Protein AF-A0A5E4DC85-F1 (afdb_monomer)

Nearest PDB structures (foldseek):
  8vq3-assembly1_B  TM=9.770E-01  e=6.954E-07  Homo sapiens
  8vq4-assembly1_B  TM=9.798E-01  e=1.561E-06  Homo sapiens
  7kjs-assembly1_B  TM=9.789E-01  e=3.697E-06  Homo sapiens
  8h6p-assembly1_B  TM=9.675E-01  e=5.690E-06  Homo sapiens

InterPro domains:
  IPR004367 Cyclin, C-terminal domain [PF02984] (1-84)
  IPR036915 Cyclin-like superfamily [SSF47954] (1-92)

Mean predicted aligned error: 10.6 Å

Radius of gyration: 25.32 Å; Cα contacts (8 Å, |Δi|>4): 74; chains: 1; bounding box: 31×71×76 Å

pLDDT: mean 86.64, std 17.22, range [41.59, 98.56]

Structure (mmCIF, N/CA/C/O backbone):
data_AF-A0A5E4DC85-F1
#
_entry.id   AF-A0A5E4DC85-F1
#
loop_
_atom_site.group_PDB
_atom_site.id
_atom_site.type_symbol
_atom_site.label_atom_id
_atom_site.label_alt_id
_atom_site.label_comp_id
_atom_site.label_asym_id
_atom_site.label_entity_id
_atom_site.label_seq_id
_atom_site.pdbx_PDB_ins_code
_atom_site.Cartn_x
_atom_site.Cartn_y
_atom_site.Cartn_z
_atom_site.occupancy
_atom_site.B_iso_or_equiv
_atom_site.auth_seq_id
_atom_site.auth_comp_id
_atom_site.auth_asym_id
_atom_site.auth_atom_id
_atom_site.pdbx_PDB_model_num
ATOM 1 N N . LEU A 1 1 ? 2.776 1.409 -3.333 1.00 95.50 1 LEU A N 1
ATOM 2 C CA . LEU A 1 1 ? 2.324 1.596 -1.935 1.00 95.50 1 LEU A CA 1
ATOM 3 C C . LEU A 1 1 ? 2.943 0.543 -1.032 1.00 95.50 1 LEU A C 1
ATOM 5 O O . LEU A 1 1 ? 3.752 0.927 -0.206 1.00 95.50 1 LEU A O 1
ATOM 9 N N . LEU A 1 2 ? 2.640 -0.747 -1.225 1.00 97.25 2 LEU A N 1
ATOM 10 C CA . LEU A 1 2 ? 3.197 -1.824 -0.392 1.00 97.25 2 LEU A CA 1
ATOM 11 C C . LEU A 1 2 ? 4.729 -1.798 -0.317 1.00 97.25 2 LEU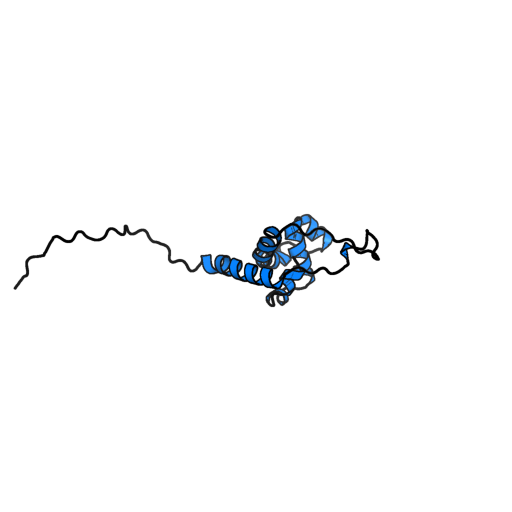 A C 1
ATOM 13 O O . LEU A 1 2 ? 5.249 -1.781 0.790 1.00 97.25 2 LEU A O 1
ATOM 17 N N . ASP A 1 3 ? 5.423 -1.658 -1.453 1.00 96.25 3 ASP A N 1
ATOM 18 C CA . ASP A 1 3 ? 6.890 -1.511 -1.508 1.00 96.25 3 ASP A CA 1
ATOM 19 C C . ASP A 1 3 ? 7.440 -0.401 -0.600 1.00 96.25 3 ASP A C 1
ATOM 21 O O . ASP A 1 3 ? 8.548 -0.520 -0.095 1.00 96.25 3 ASP A O 1
ATOM 25 N N . LEU A 1 4 ? 6.679 0.679 -0.393 1.00 97.19 4 LEU A N 1
ATOM 26 C CA . LEU A 1 4 ? 7.060 1.771 0.503 1.00 97.19 4 LEU A CA 1
ATOM 27 C C . LEU A 1 4 ? 6.726 1.431 1.961 1.00 97.19 4 LEU A C 1
ATOM 29 O O . LEU A 1 4 ? 7.541 1.669 2.845 1.00 97.19 4 LEU A O 1
ATOM 33 N N . CYS A 1 5 ? 5.542 0.863 2.214 1.00 98.00 5 CYS A N 1
ATOM 34 C CA . CYS A 1 5 ? 5.103 0.472 3.554 1.00 98.00 5 CYS A CA 1
ATOM 35 C C . CYS A 1 5 ? 6.060 -0.533 4.206 1.00 98.00 5 CYS A C 1
ATOM 37 O O . CYS A 1 5 ? 6.372 -0.376 5.379 1.00 98.00 5 CYS A O 1
ATOM 39 N N . ILE A 1 6 ? 6.559 -1.522 3.455 1.00 97.12 6 ILE A N 1
ATOM 40 C CA . ILE A 1 6 ? 7.461 -2.559 3.993 1.00 97.12 6 ILE A CA 1
ATOM 41 C C . ILE A 1 6 ? 8.833 -2.023 4.425 1.00 97.12 6 ILE A C 1
ATOM 43 O O . ILE A 1 6 ? 9.571 -2.726 5.110 1.00 97.12 6 ILE A O 1
ATOM 47 N N . LEU A 1 7 ? 9.197 -0.799 4.024 1.00 97.50 7 LEU A N 1
ATOM 48 C CA . LEU A 1 7 ? 10.430 -0.154 4.481 1.00 97.50 7 LEU A CA 1
ATOM 49 C C . LEU A 1 7 ? 10.291 0.416 5.897 1.00 97.50 7 LEU A C 1
ATOM 51 O O . LEU A 1 7 ? 11.299 0.643 6.561 1.00 97.50 7 LEU A O 1
ATOM 55 N N . ALA A 1 8 ? 9.061 0.649 6.364 1.00 96.94 8 ALA A N 1
ATOM 56 C CA . ALA A 1 8 ? 8.793 1.047 7.737 1.00 96.94 8 ALA A CA 1
ATOM 57 C C . ALA A 1 8 ? 8.702 -0.196 8.631 1.00 96.94 8 ALA A C 1
ATOM 59 O O . ALA A 1 8 ? 7.911 -1.102 8.365 1.00 96.94 8 ALA A O 1
ATOM 60 N N . ILE A 1 9 ? 9.484 -0.224 9.714 1.00 96.38 9 ILE A N 1
ATOM 61 C CA . ILE A 1 9 ? 9.530 -1.367 10.639 1.00 96.38 9 ILE A CA 1
ATOM 62 C C . ILE A 1 9 ? 8.169 -1.647 11.293 1.00 96.38 9 ILE A C 1
ATOM 64 O O . ILE A 1 9 ? 7.791 -2.808 11.420 1.00 96.38 9 ILE A O 1
ATOM 68 N N . ASP A 1 10 ? 7.394 -0.598 11.584 1.00 96.00 10 ASP A N 1
ATOM 69 C CA . ASP A 1 10 ? 6.040 -0.677 12.151 1.00 96.00 10 ASP A CA 1
ATOM 70 C C . ASP A 1 10 ? 5.064 -1.468 11.256 1.00 96.00 10 ASP A C 1
ATOM 72 O O . ASP A 1 10 ? 4.041 -1.958 11.724 1.00 96.00 10 ASP A O 1
ATOM 76 N N . SER A 1 11 ? 5.375 -1.667 9.966 1.00 97.75 11 SER A N 1
ATOM 77 C CA . SER A 1 11 ? 4.565 -2.530 9.092 1.00 97.75 11 SER A CA 1
ATOM 78 C C . SER A 1 11 ? 4.487 -3.978 9.587 1.00 97.75 11 SER A C 1
ATOM 80 O O . SER A 1 11 ? 3.510 -4.667 9.299 1.00 97.75 11 SER A O 1
ATOM 82 N N . LEU A 1 12 ? 5.486 -4.431 10.354 1.00 97.38 12 LEU A N 1
ATOM 83 C CA . LEU A 1 12 ? 5.562 -5.780 10.914 1.00 97.38 12 LEU A CA 1
ATOM 84 C C . LEU A 1 12 ? 4.550 -6.028 12.043 1.00 97.38 12 LEU A C 1
ATOM 86 O O . LEU A 1 12 ? 4.334 -7.182 12.409 1.00 97.38 12 LEU A O 1
ATOM 90 N N . GLU A 1 13 ? 3.906 -4.980 12.565 1.00 97.75 13 GLU A N 1
ATOM 91 C CA . GLU A 1 13 ? 2.790 -5.106 13.511 1.00 97.75 13 GLU A CA 1
ATOM 92 C C . GLU A 1 13 ? 1.532 -5.679 12.832 1.00 97.75 13 GLU A C 1
ATOM 94 O O . GLU A 1 13 ? 0.667 -6.263 13.486 1.00 97.75 13 GLU A O 1
ATOM 99 N N . PHE A 1 14 ? 1.454 -5.593 11.499 1.00 98.19 14 PHE A N 1
ATOM 100 C CA . PHE A 1 14 ? 0.347 -6.107 10.703 1.00 98.19 14 PHE A CA 1
ATOM 101 C C . PHE A 1 14 ? 0.724 -7.400 9.977 1.00 98.19 14 PHE A C 1
ATOM 103 O O . PHE A 1 14 ? 1.799 -7.552 9.397 1.00 98.19 14 PHE A O 1
ATOM 110 N N . GLN A 1 15 ? -0.219 -8.339 9.908 1.00 98.19 15 GLN A N 1
ATOM 111 C CA . GLN A 1 15 ? -0.045 -9.532 9.078 1.00 98.19 15 GLN A CA 1
ATOM 112 C C . GLN A 1 15 ? 0.011 -9.145 7.594 1.00 98.19 15 GLN A C 1
ATOM 114 O O . GLN A 1 15 ? -0.724 -8.263 7.150 1.00 98.19 15 GLN A O 1
ATOM 119 N N . TYR A 1 16 ? 0.788 -9.867 6.782 1.00 97.94 16 TYR A N 1
ATOM 120 C CA . TYR A 1 16 ? 0.947 -9.550 5.352 1.00 97.94 16 TYR A CA 1
ATOM 121 C C . TYR A 1 16 ? -0.378 -9.502 4.582 1.00 97.94 16 TYR A C 1
ATOM 123 O O . TYR A 1 16 ? -0.562 -8.647 3.718 1.00 97.94 16 TYR A O 1
ATOM 131 N N . ARG A 1 17 ? -1.342 -10.364 4.941 1.00 98.12 17 ARG A N 1
ATOM 132 C CA . ARG A 1 17 ? -2.691 -10.324 4.355 1.00 98.12 17 ARG A CA 1
ATOM 133 C C . ARG A 1 17 ? -3.444 -9.028 4.687 1.00 98.12 17 ARG A C 1
ATOM 135 O O . ARG A 1 17 ? -4.191 -8.538 3.850 1.00 98.12 17 ARG A O 1
ATOM 142 N N . ILE A 1 18 ? -3.237 -8.481 5.889 1.00 98.50 18 ILE A N 1
ATOM 143 C CA . ILE A 1 18 ? -3.868 -7.242 6.355 1.00 98.50 18 ILE A CA 1
ATOM 144 C C . ILE A 1 18 ? -3.226 -6.053 5.638 1.00 98.50 18 ILE A C 1
ATOM 146 O O . ILE A 1 18 ? -3.957 -5.239 5.088 1.00 98.50 18 ILE A O 1
ATOM 150 N N . LEU A 1 19 ? -1.890 -6.008 5.528 1.00 98.50 19 LEU A N 1
ATOM 151 C CA . LEU A 1 19 ? -1.186 -4.993 4.730 1.00 98.50 19 LEU A CA 1
ATOM 152 C C . LEU A 1 19 ? -1.692 -4.970 3.281 1.00 98.50 19 LEU A C 1
ATOM 154 O O . LEU A 1 19 ? -2.038 -3.912 2.759 1.00 98.50 19 LEU A O 1
ATOM 158 N N . ALA A 1 20 ? -1.769 -6.135 2.629 1.00 98.50 20 ALA A N 1
ATOM 159 C CA . ALA A 1 20 ? -2.235 -6.235 1.248 1.00 98.50 20 ALA A CA 1
ATOM 160 C C . ALA A 1 20 ? -3.689 -5.759 1.086 1.00 98.50 20 ALA A C 1
ATOM 162 O O . ALA A 1 20 ? -3.988 -4.994 0.167 1.00 98.50 20 ALA A O 1
ATOM 163 N N . ALA A 1 21 ? -4.580 -6.166 1.994 1.00 98.56 21 ALA A N 1
ATOM 164 C CA . ALA A 1 21 ? -5.980 -5.754 1.987 1.00 98.56 21 ALA A CA 1
ATOM 165 C C . ALA A 1 21 ? -6.155 -4.252 2.267 1.00 98.56 21 ALA A C 1
ATOM 167 O O . ALA A 1 21 ? -6.898 -3.581 1.552 1.00 98.56 21 ALA A O 1
ATOM 168 N N . ALA A 1 22 ? -5.433 -3.705 3.247 1.00 98.56 22 ALA A N 1
ATOM 169 C CA . ALA A 1 22 ? -5.457 -2.284 3.576 1.00 98.56 22 ALA A CA 1
ATOM 170 C C . ALA A 1 22 ? -4.939 -1.427 2.413 1.00 98.56 22 ALA A C 1
ATOM 172 O O . ALA A 1 22 ? -5.569 -0.438 2.035 1.00 98.56 22 ALA A O 1
ATOM 173 N N . ALA A 1 23 ? -3.842 -1.849 1.777 1.00 98.31 23 ALA A N 1
ATOM 174 C CA . ALA A 1 23 ? -3.323 -1.189 0.588 1.00 98.31 23 ALA A CA 1
ATOM 175 C C . ALA A 1 23 ? -4.345 -1.212 -0.554 1.00 98.31 23 ALA A C 1
ATOM 177 O O . ALA A 1 23 ? -4.578 -0.177 -1.173 1.00 98.31 23 ALA A O 1
ATOM 178 N N . LEU A 1 24 ? -4.986 -2.358 -0.813 1.00 98.19 24 LEU A N 1
ATOM 179 C CA . LEU A 1 24 ? -6.035 -2.479 -1.829 1.00 98.19 24 LEU A CA 1
ATOM 180 C C . LEU A 1 24 ? -7.238 -1.569 -1.527 1.00 98.19 24 LEU A C 1
ATOM 182 O O . LEU A 1 24 ? -7.787 -0.958 -2.447 1.00 98.19 24 LEU A O 1
ATOM 186 N N . CYS A 1 25 ? -7.611 -1.427 -0.252 1.00 98.25 25 CYS A N 1
ATOM 187 C CA . CYS A 1 25 ? -8.713 -0.571 0.192 1.00 98.25 25 CYS A CA 1
ATOM 188 C C . CYS A 1 25 ? -8.503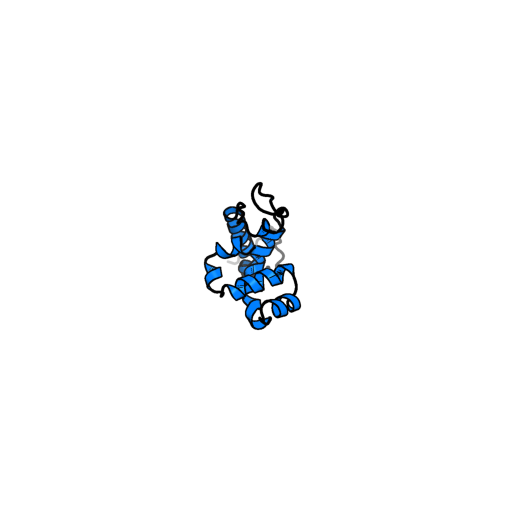 0.901 -0.195 1.00 98.25 25 CYS A C 1
ATOM 190 O O . CYS A 1 25 ? -9.447 1.561 -0.617 1.00 98.25 25 CYS A O 1
ATOM 192 N N . HIS A 1 26 ? -7.263 1.404 -0.148 1.00 97.75 26 HIS A N 1
ATOM 193 C CA . HIS A 1 26 ? -6.920 2.786 -0.532 1.00 97.75 26 HIS A CA 1
ATOM 194 C C . HIS A 1 26 ? -7.062 3.103 -2.031 1.00 97.75 26 HIS A C 1
ATOM 196 O O . HIS A 1 26 ? -7.038 4.280 -2.415 1.00 97.75 26 HIS A O 1
ATOM 202 N N . PHE A 1 27 ? -7.196 2.077 -2.878 1.00 96.00 27 PHE A N 1
ATOM 203 C CA . PHE A 1 27 ? -7.361 2.207 -4.334 1.00 96.00 27 PHE A CA 1
ATOM 204 C C . PHE A 1 27 ? -8.700 1.667 -4.850 1.00 96.00 27 PHE A C 1
ATOM 206 O O . PHE A 1 27 ? -8.973 1.771 -6.045 1.00 96.00 27 PHE A O 1
ATOM 213 N N . THR A 1 28 ? -9.519 1.073 -3.980 1.00 96.69 28 THR A N 1
ATOM 214 C CA . THR A 1 28 ? -10.794 0.443 -4.346 1.00 96.69 28 THR A CA 1
ATOM 215 C C . THR A 1 28 ? -11.868 0.777 -3.302 1.00 96.69 28 THR A C 1
ATOM 217 O O . THR A 1 28 ? -12.042 1.946 -2.970 1.00 96.69 28 THR A O 1
ATOM 220 N N . SER A 1 29 ? -12.606 -0.216 -2.804 1.00 97.44 29 SER A N 1
ATOM 221 C CA . SER A 1 29 ? -13.622 -0.065 -1.766 1.00 97.44 29 SER A CA 1
ATOM 222 C C . SER A 1 29 ? -13.601 -1.266 -0.819 1.00 97.44 29 SER A C 1
ATOM 224 O O . SER A 1 29 ? -13.072 -2.331 -1.159 1.00 97.44 29 SER A O 1
ATOM 226 N N . ILE A 1 30 ? -14.200 -1.117 0.363 1.00 97.81 30 ILE A N 1
ATOM 227 C CA . ILE A 1 30 ? -14.268 -2.199 1.351 1.00 97.81 30 ILE A CA 1
ATOM 228 C C . ILE A 1 30 ? -15.029 -3.419 0.819 1.00 97.81 30 ILE A C 1
ATOM 230 O O . ILE A 1 30 ? -14.651 -4.550 1.103 1.00 97.81 30 ILE A O 1
ATOM 234 N N . GLU A 1 31 ? -16.044 -3.228 -0.023 1.00 98.25 31 GLU A N 1
ATOM 235 C CA . GLU A 1 31 ? -16.805 -4.321 -0.631 1.00 98.25 31 GLU A CA 1
ATOM 236 C C . GLU A 1 31 ? -15.925 -5.174 -1.557 1.00 98.25 31 GLU A C 1
ATOM 238 O O . GLU A 1 31 ? -15.999 -6.405 -1.532 1.00 98.25 31 GLU A O 1
ATOM 243 N N . VAL A 1 32 ? -15.061 -4.531 -2.353 1.00 98.25 32 VAL A N 1
ATOM 244 C CA . VAL A 1 32 ? -14.089 -5.211 -3.227 1.00 98.25 32 VAL A CA 1
ATOM 245 C C . VAL A 1 32 ? -13.052 -5.958 -2.393 1.00 98.25 32 VAL A C 1
ATOM 247 O O . VAL A 1 32 ? -12.774 -7.127 -2.665 1.00 98.25 32 VAL A O 1
ATOM 250 N N . VAL A 1 33 ? -12.514 -5.315 -1.355 1.00 98.38 33 VAL A N 1
ATOM 251 C CA . VAL A 1 33 ? -11.517 -5.920 -0.462 1.00 98.38 33 VAL A CA 1
ATOM 252 C C . VAL A 1 33 ? -12.094 -7.125 0.270 1.00 98.38 33 VAL A C 1
ATOM 254 O O . VAL A 1 33 ? -11.472 -8.189 0.269 1.00 98.38 33 VAL A O 1
ATOM 257 N N . LYS A 1 34 ? -13.301 -7.003 0.827 1.00 98.31 34 LYS A N 1
ATOM 258 C CA . LYS A 1 34 ? -14.012 -8.095 1.498 1.00 98.31 34 LYS A CA 1
ATOM 259 C C . LYS A 1 34 ? -14.254 -9.260 0.546 1.00 98.31 34 LYS A C 1
ATOM 261 O O . LYS A 1 34 ? -13.992 -10.405 0.901 1.00 98.31 34 LYS A O 1
ATOM 266 N N . LYS A 1 35 ? -14.675 -8.985 -0.691 1.00 98.38 35 LYS A N 1
ATOM 267 C CA . LYS A 1 35 ? -14.878 -10.023 -1.711 1.00 98.38 35 LYS A CA 1
ATOM 268 C C . LYS A 1 35 ? -13.577 -10.729 -2.115 1.00 98.38 35 LYS A C 1
ATOM 270 O O . LYS A 1 35 ? -13.603 -11.932 -2.349 1.00 98.38 35 LYS A O 1
ATOM 275 N N . ALA A 1 36 ? -12.465 -10.002 -2.226 1.00 97.75 36 ALA A N 1
ATOM 276 C CA . ALA A 1 36 ? -11.189 -10.547 -2.695 1.00 97.75 36 ALA A CA 1
ATOM 277 C C . ALA A 1 36 ? -10.371 -11.249 -1.596 1.00 97.75 36 ALA A C 1
ATOM 279 O O . ALA A 1 36 ? -9.646 -12.195 -1.887 1.00 97.75 36 ALA A O 1
ATOM 280 N N . SER A 1 37 ? -10.468 -10.779 -0.348 1.00 97.56 37 SER A N 1
ATOM 281 C CA . SER A 1 37 ? -9.630 -11.233 0.775 1.00 97.56 37 SER A CA 1
ATOM 282 C C . SER A 1 37 ? -10.389 -11.954 1.891 1.00 97.56 37 SER A C 1
ATOM 284 O O . SER A 1 37 ? -9.763 -12.629 2.705 1.00 97.56 37 SER A O 1
ATOM 286 N N . GLY A 1 38 ? -11.715 -11.799 1.964 1.00 98.25 38 GLY A N 1
ATOM 287 C CA . GLY A 1 38 ? -12.536 -12.290 3.074 1.00 98.25 38 GLY A CA 1
ATOM 288 C C . GLY A 1 38 ? -12.389 -11.496 4.377 1.00 98.25 38 GLY A C 1
ATOM 289 O O . GLY A 1 38 ? -12.923 -11.925 5.396 1.00 98.25 38 GLY A O 1
ATOM 290 N N . LEU A 1 39 ? -11.663 -10.372 4.376 1.00 98.38 39 LEU A N 1
ATOM 291 C CA . LEU A 1 39 ? -11.443 -9.554 5.569 1.00 98.38 39 LEU A CA 1
ATOM 292 C C . LEU A 1 39 ? -12.508 -8.461 5.703 1.00 98.38 39 LEU A C 1
ATOM 294 O O . LEU A 1 39 ? -12.817 -7.753 4.744 1.00 98.38 39 LEU A O 1
ATOM 298 N N . GLU A 1 40 ? -13.044 -8.332 6.912 1.00 98.38 40 GLU A N 1
ATOM 299 C CA . GLU A 1 40 ? -13.991 -7.287 7.298 1.00 98.38 40 GLU A CA 1
ATOM 300 C C . GLU A 1 40 ? -13.270 -5.977 7.655 1.00 98.38 40 GLU A C 1
ATOM 302 O O . GLU A 1 40 ? -12.061 -5.956 7.907 1.00 98.38 40 GLU A O 1
ATOM 307 N N . TRP A 1 41 ? -14.022 -4.872 7.689 1.00 98.12 41 TRP A N 1
ATOM 308 C CA . TRP A 1 41 ? -13.477 -3.544 7.988 1.00 98.12 41 TRP A CA 1
ATOM 309 C C . TRP A 1 41 ? -12.807 -3.470 9.362 1.00 98.12 41 TRP A C 1
ATOM 311 O O . TRP A 1 41 ? -11.728 -2.899 9.475 1.00 98.12 41 TRP A O 1
ATOM 321 N N . ASP A 1 42 ? -13.405 -4.074 10.389 1.00 98.00 42 ASP A N 1
ATOM 322 C CA . ASP A 1 42 ? -12.881 -4.089 11.760 1.00 98.00 42 ASP A CA 1
ATOM 323 C C . ASP A 1 42 ? -11.498 -4.746 11.868 1.00 98.00 42 ASP A C 1
ATOM 325 O O . ASP A 1 42 ? -10.725 -4.393 12.752 1.00 98.00 42 ASP A O 1
ATOM 329 N N . ILE A 1 43 ? -11.159 -5.645 10.940 1.00 98.19 43 ILE A 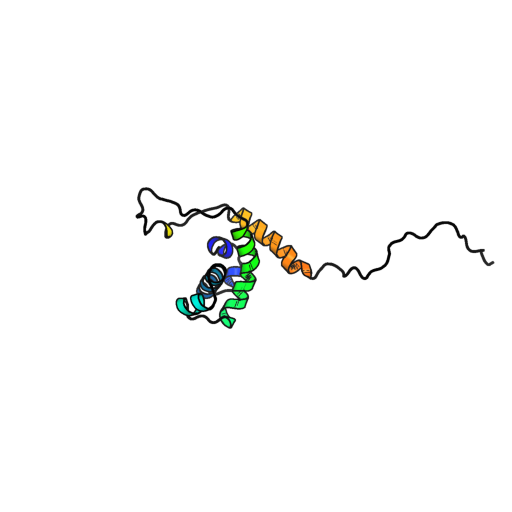N 1
ATOM 330 C CA . ILE A 1 43 ? -9.860 -6.327 10.903 1.00 98.19 43 ILE A CA 1
ATOM 331 C C . ILE A 1 43 ? -8.777 -5.474 10.233 1.00 98.19 43 ILE A C 1
ATOM 333 O O . ILE A 1 43 ? -7.595 -5.641 10.532 1.00 98.19 43 ILE A O 1
ATOM 337 N N . ILE A 1 44 ? -9.147 -4.603 9.289 1.00 98.31 44 ILE A N 1
ATOM 338 C CA . ILE A 1 44 ? -8.176 -3.874 8.456 1.00 98.31 44 ILE A CA 1
ATOM 339 C C . ILE A 1 44 ? -8.109 -2.374 8.745 1.00 98.31 44 ILE A C 1
ATOM 341 O O . ILE A 1 44 ? -7.147 -1.742 8.315 1.00 98.31 44 ILE A O 1
ATOM 345 N N . SER A 1 45 ? -9.095 -1.804 9.441 1.00 98.44 45 SER A N 1
ATOM 346 C CA . SER A 1 45 ? -9.250 -0.356 9.643 1.00 98.44 45 SER A CA 1
ATOM 347 C C . SER A 1 45 ? -8.010 0.297 10.251 1.00 98.44 45 SER A C 1
ATOM 349 O O . SER A 1 45 ? -7.534 1.301 9.730 1.00 98.44 45 SER A O 1
ATOM 351 N N . GLU A 1 46 ? -7.418 -0.321 11.272 1.00 98.44 46 GLU A N 1
ATOM 352 C CA . GLU A 1 46 ? -6.193 0.170 11.910 1.00 98.44 46 GLU A CA 1
ATOM 353 C C . GLU A 1 46 ? -5.026 0.258 10.914 1.00 98.44 46 GLU A C 1
ATOM 355 O O . GLU A 1 46 ? -4.325 1.268 10.839 1.00 98.44 46 GLU A O 1
ATOM 360 N N . CYS A 1 47 ? -4.857 -0.768 10.076 1.00 98.56 47 CYS A N 1
ATOM 361 C CA . CYS A 1 47 ? -3.823 -0.781 9.045 1.00 98.56 47 CYS A CA 1
ATOM 362 C C . CYS A 1 47 ? -4.122 0.233 7.928 1.00 98.56 47 CYS A C 1
ATOM 364 O O . CYS A 1 47 ? -3.213 0.896 7.425 1.00 98.56 47 CYS A O 1
ATOM 366 N N . VAL A 1 48 ? -5.397 0.401 7.559 1.00 98.44 48 VAL A N 1
ATOM 367 C CA . VAL A 1 48 ? -5.839 1.420 6.595 1.00 98.44 48 VAL A CA 1
ATOM 368 C C . VAL A 1 48 ? -5.486 2.819 7.107 1.00 98.44 48 VAL A C 1
ATOM 370 O O . VAL A 1 48 ? -4.886 3.596 6.359 1.00 98.44 48 VAL A O 1
ATOM 373 N N . ASP A 1 49 ? -5.762 3.117 8.377 1.00 98.00 49 ASP A N 1
ATOM 374 C CA . ASP A 1 49 ? -5.446 4.400 9.012 1.00 98.00 49 ASP A CA 1
ATOM 375 C C . ASP A 1 49 ? -3.937 4.623 9.169 1.00 98.00 49 ASP A C 1
ATOM 377 O O . ASP A 1 49 ? -3.431 5.732 8.934 1.00 98.00 49 ASP A O 1
ATOM 381 N N . TRP A 1 50 ? -3.189 3.570 9.503 1.00 98.00 50 TRP A N 1
ATOM 382 C CA . TRP A 1 50 ? -1.729 3.595 9.535 1.00 98.00 50 TRP A CA 1
ATOM 383 C C . TRP A 1 50 ? -1.130 3.893 8.148 1.00 98.00 50 TRP A C 1
ATOM 385 O O . TRP A 1 50 ? -0.181 4.671 8.050 1.00 98.00 50 TRP A O 1
ATOM 395 N N . MET A 1 51 ? -1.729 3.378 7.064 1.00 98.31 51 MET A N 1
ATOM 396 C CA . MET A 1 51 ? -1.270 3.577 5.678 1.00 98.31 51 MET A CA 1
ATOM 397 C C . MET A 1 51 ? -1.565 4.961 5.076 1.00 98.31 51 MET A C 1
ATOM 399 O O . MET A 1 51 ? -0.958 5.321 4.065 1.00 98.31 51 MET A O 1
ATOM 403 N N . VAL A 1 52 ? -2.423 5.783 5.687 1.00 97.56 52 VAL A N 1
ATOM 404 C CA . VAL A 1 52 ? -2.779 7.134 5.191 1.00 97.56 52 VAL A CA 1
ATOM 405 C C . VAL A 1 52 ? -1.588 8.030 4.773 1.00 97.56 52 VAL A C 1
ATOM 407 O O . VAL A 1 52 ? -1.659 8.626 3.695 1.00 97.56 52 VAL A O 1
ATOM 410 N N . PRO A 1 53 ? -0.485 8.158 5.539 1.00 97.31 53 PRO A N 1
ATOM 411 C CA . PRO A 1 53 ? 0.607 9.065 5.200 1.00 97.31 53 PRO A CA 1
ATOM 412 C C . PRO A 1 53 ? 1.415 8.512 4.012 1.00 97.31 53 PRO A C 1
ATOM 414 O O . PRO A 1 53 ? 1.791 9.267 3.119 1.00 97.31 53 PRO A O 1
ATOM 417 N N . PHE A 1 54 ? 1.573 7.187 3.924 1.00 97.88 54 PHE A N 1
ATOM 418 C CA . PHE A 1 54 ? 2.172 6.496 2.780 1.00 97.88 54 PHE A CA 1
ATOM 419 C C . PHE A 1 54 ? 1.365 6.721 1.500 1.00 97.88 54 PHE A C 1
ATOM 421 O O . PHE A 1 54 ? 1.928 6.984 0.439 1.00 97.88 54 PHE A O 1
ATOM 428 N N . VAL A 1 55 ? 0.037 6.651 1.594 1.00 97.00 55 VAL A N 1
ATOM 429 C CA . VAL A 1 55 ? -0.872 6.889 0.465 1.00 97.00 55 VAL A CA 1
ATOM 430 C C . VAL A 1 55 ? -0.787 8.334 -0.007 1.00 97.00 55 VAL A C 1
ATOM 432 O O . VAL A 1 55 ? -0.755 8.567 -1.214 1.00 97.00 55 VAL A O 1
ATOM 435 N N . SER A 1 56 ? -0.716 9.290 0.924 1.00 95.69 56 SER A N 1
ATOM 436 C CA . SER A 1 56 ? -0.546 10.709 0.603 1.00 95.69 56 SER A CA 1
ATOM 437 C C . SER A 1 56 ? 0.714 10.946 -0.231 1.00 95.69 56 SER A C 1
ATOM 439 O O . SER A 1 56 ? 0.626 11.557 -1.293 1.00 95.69 56 SER A O 1
ATOM 441 N N . VAL A 1 57 ? 1.858 10.398 0.194 1.00 96.56 57 VAL A N 1
ATOM 442 C CA . VAL A 1 57 ? 3.135 10.532 -0.529 1.00 96.56 57 VAL A CA 1
ATOM 443 C C . VAL A 1 57 ? 3.104 9.808 -1.878 1.00 96.56 57 VAL A C 1
ATOM 445 O O . VAL A 1 57 ? 3.528 10.337 -2.899 1.00 96.56 57 VAL A O 1
ATOM 448 N N . VAL A 1 58 ? 2.530 8.604 -1.949 1.00 94.94 58 VAL A N 1
ATOM 449 C CA . VAL A 1 58 ? 2.387 7.896 -3.234 1.00 94.94 58 VAL A CA 1
ATOM 450 C C . VAL A 1 58 ? 1.525 8.694 -4.220 1.00 94.94 58 VAL A C 1
ATOM 452 O O . VAL A 1 58 ? 1.839 8.726 -5.408 1.00 94.94 58 VAL A O 1
ATOM 455 N N . LYS A 1 59 ? 0.463 9.357 -3.747 1.00 92.56 59 LYS A N 1
ATOM 456 C CA . LYS A 1 59 ? -0.427 10.175 -4.586 1.00 92.56 59 LYS A CA 1
ATOM 457 C C . LYS A 1 59 ? 0.159 11.548 -4.945 1.00 92.56 59 LYS A C 1
ATOM 459 O O . LYS A 1 59 ? -0.248 12.093 -5.967 1.00 92.56 59 LYS A O 1
ATOM 464 N N . SER A 1 60 ? 1.080 12.102 -4.148 1.00 90.88 60 SER A N 1
ATOM 465 C CA . SER A 1 60 ? 1.779 13.359 -4.469 1.00 90.88 60 SER A CA 1
ATOM 466 C C . SER A 1 60 ? 2.871 13.166 -5.527 1.00 90.88 60 SER A C 1
ATOM 468 O O . SER A 1 60 ? 3.181 14.095 -6.275 1.00 90.88 60 SER A O 1
ATOM 470 N N . THR A 1 61 ? 3.428 11.956 -5.641 1.00 86.31 61 THR A N 1
ATOM 471 C CA . THR A 1 61 ? 4.390 11.623 -6.698 1.00 86.31 61 THR A CA 1
ATOM 472 C C . THR A 1 61 ? 3.740 11.431 -8.071 1.00 86.31 61 THR A C 1
ATOM 474 O O . THR A 1 61 ? 2.567 11.083 -8.199 1.00 86.31 61 THR A O 1
ATOM 477 N N . SER A 1 62 ? 4.528 11.644 -9.131 1.00 80.62 62 SER A N 1
ATOM 478 C CA . SER A 1 62 ? 4.073 11.451 -10.512 1.00 80.62 62 SER A CA 1
ATOM 479 C C . SER A 1 62 ? 3.532 10.028 -10.735 1.00 80.62 62 SER A C 1
ATOM 481 O O . SER A 1 62 ? 4.159 9.071 -10.265 1.00 80.62 62 SER A O 1
ATOM 483 N N . PRO A 1 63 ? 2.420 9.852 -11.480 1.00 77.06 63 PRO A N 1
ATOM 484 C CA . PRO A 1 63 ? 1.834 8.540 -11.719 1.00 77.06 63 PRO A CA 1
ATOM 485 C C . PRO A 1 63 ? 2.852 7.539 -12.270 1.00 77.06 63 PRO A C 1
ATOM 487 O O . PRO A 1 63 ? 3.474 7.755 -13.317 1.00 77.06 63 PRO A O 1
ATOM 490 N N . VAL A 1 64 ? 2.999 6.408 -11.578 1.00 81.81 64 VAL A N 1
ATOM 491 C CA . VAL A 1 64 ? 3.886 5.328 -12.012 1.00 81.81 64 VAL A CA 1
ATOM 492 C C . VAL A 1 64 ? 3.323 4.711 -13.289 1.00 81.81 64 VAL A C 1
ATOM 494 O O . VAL A 1 64 ? 2.245 4.120 -13.298 1.00 81.81 64 VAL A O 1
ATOM 497 N N . LYS A 1 65 ? 4.067 4.831 -14.390 1.00 86.31 65 LYS A N 1
ATOM 498 C CA . LYS A 1 65 ? 3.730 4.164 -15.650 1.00 86.31 65 LYS A CA 1
ATOM 499 C C . LYS A 1 65 ? 4.193 2.714 -15.597 1.00 86.31 65 LYS A C 1
ATOM 501 O O . LYS A 1 65 ? 5.343 2.442 -15.249 1.00 86.31 65 LYS A O 1
ATOM 506 N N . LEU A 1 66 ? 3.319 1.790 -15.997 1.00 88.81 66 LEU A N 1
ATOM 507 C CA . LEU A 1 66 ? 3.675 0.379 -16.092 1.00 88.81 66 LEU A CA 1
ATOM 508 C C . LEU A 1 66 ? 4.783 0.209 -17.141 1.00 88.81 66 LEU A C 1
ATOM 510 O O . LEU A 1 66 ? 4.582 0.526 -18.317 1.00 88.81 66 LEU A O 1
ATOM 514 N N . LYS A 1 67 ? 5.959 -0.248 -16.697 1.00 91.00 67 LYS A N 1
ATOM 515 C CA . LYS A 1 67 ? 7.155 -0.385 -17.537 1.00 91.00 67 LYS A CA 1
ATOM 516 C C . LYS A 1 67 ? 6.976 -1.515 -18.560 1.00 91.00 67 LYS A C 1
ATOM 518 O O . LYS A 1 67 ? 6.146 -2.410 -18.391 1.00 91.00 67 LYS A O 1
ATOM 523 N N . THR A 1 68 ? 7.760 -1.455 -19.630 1.00 92.75 68 THR A N 1
ATOM 524 C CA . THR A 1 68 ? 7.850 -2.510 -20.647 1.00 92.75 68 THR A CA 1
ATOM 525 C C . THR A 1 68 ? 9.256 -3.087 -20.616 1.00 92.75 68 THR A C 1
ATOM 527 O O . THR A 1 68 ? 10.231 -2.342 -20.517 1.00 92.75 68 THR A O 1
ATOM 530 N N . PHE A 1 69 ? 9.369 -4.408 -20.719 1.00 93.25 69 PHE A N 1
ATOM 531 C CA . PHE A 1 69 ? 10.642 -5.118 -20.659 1.00 93.25 69 PHE A CA 1
ATOM 532 C C . PHE A 1 69 ? 10.793 -5.978 -21.916 1.00 93.25 69 PHE A C 1
ATOM 534 O O . PHE A 1 69 ? 9.907 -6.759 -22.237 1.00 93.25 69 PHE A O 1
ATOM 541 N N . LYS A 1 70 ? 11.918 -5.850 -22.635 1.00 91.00 70 LYS A N 1
ATOM 542 C CA . LYS A 1 70 ? 12.112 -6.445 -23.978 1.00 91.00 70 LYS A CA 1
ATOM 543 C C . LYS A 1 70 ? 11.906 -7.965 -24.058 1.00 91.00 70 LYS A C 1
ATOM 545 O O . LYS A 1 70 ? 11.663 -8.472 -25.143 1.00 91.00 70 LYS A O 1
ATOM 550 N N . LYS A 1 71 ? 12.076 -8.686 -22.948 1.00 94.44 71 LYS A N 1
ATOM 551 C CA . LYS A 1 71 ? 12.025 -10.156 -22.888 1.00 94.44 71 LYS A CA 1
ATOM 552 C C . LYS A 1 71 ? 10.857 -10.689 -22.053 1.00 94.44 71 LYS A C 1
ATOM 554 O O . LYS A 1 71 ? 10.848 -11.873 -21.748 1.00 94.44 71 LYS A O 1
ATOM 559 N N . ILE A 1 72 ? 9.925 -9.827 -21.645 1.00 94.81 72 ILE A N 1
ATOM 560 C CA . ILE A 1 72 ? 8.791 -10.205 -20.797 1.00 94.81 72 ILE A CA 1
ATOM 561 C C . ILE A 1 72 ? 7.500 -9.985 -21.592 1.00 94.81 72 ILE A C 1
ATOM 563 O O . ILE A 1 72 ? 7.344 -8.899 -22.163 1.00 94.81 72 ILE A O 1
ATOM 567 N N . PRO A 1 73 ? 6.590 -10.973 -21.638 1.00 95.19 73 PRO A N 1
ATOM 568 C CA . PRO A 1 73 ? 5.270 -10.802 -22.233 1.00 95.19 73 PRO A CA 1
ATOM 569 C C . PRO A 1 73 ? 4.503 -9.614 -21.633 1.00 95.19 73 PRO A C 1
ATOM 571 O O . PRO A 1 73 ? 4.723 -9.211 -20.486 1.00 95.19 73 PRO A O 1
ATOM 574 N N . MET A 1 74 ? 3.602 -9.014 -22.412 1.00 93.25 74 MET A N 1
ATOM 575 C CA . MET A 1 74 ? 2.889 -7.799 -21.995 1.00 93.25 74 MET A CA 1
ATOM 576 C C . MET A 1 74 ? 1.942 -8.049 -20.818 1.00 93.25 74 MET A C 1
ATOM 578 O O . MET A 1 74 ? 1.734 -7.155 -19.995 1.00 93.25 74 MET A O 1
ATOM 582 N N . GLU A 1 75 ? 1.401 -9.256 -20.740 1.00 94.62 75 GLU A N 1
ATOM 583 C CA . GLU A 1 75 ? 0.587 -9.791 -19.661 1.00 94.62 75 GLU A CA 1
ATOM 584 C C . GLU A 1 75 ? 1.386 -9.963 -18.365 1.00 94.62 75 GLU A C 1
ATOM 586 O O . GLU A 1 75 ? 0.839 -9.690 -17.308 1.00 94.62 75 GLU A O 1
ATOM 591 N N . ASP A 1 76 ? 2.687 -10.270 -18.427 1.00 95.44 76 ASP A N 1
ATOM 592 C CA . ASP A 1 76 ? 3.525 -10.568 -17.252 1.00 95.44 76 ASP A CA 1
ATOM 593 C C . ASP A 1 76 ? 4.357 -9.385 -16.754 1.00 95.44 76 ASP A C 1
ATOM 595 O O . ASP A 1 76 ? 4.949 -9.430 -15.675 1.00 95.44 76 ASP A O 1
ATOM 599 N N . ARG A 1 77 ? 4.410 -8.282 -17.506 1.00 95.38 77 ARG A N 1
ATOM 600 C CA . ARG A 1 77 ? 5.265 -7.125 -17.174 1.00 95.38 77 ARG A CA 1
ATOM 601 C C . ARG A 1 77 ? 4.980 -6.493 -15.805 1.00 95.38 77 ARG A C 1
ATOM 603 O O . ARG A 1 77 ? 5.837 -5.783 -15.287 1.00 95.38 77 ARG A O 1
ATOM 610 N N . HIS A 1 78 ? 3.790 -6.720 -15.243 1.00 93.81 78 HIS A N 1
ATOM 611 C CA . HIS A 1 78 ? 3.393 -6.230 -13.920 1.00 93.81 78 HIS A CA 1
ATOM 612 C C . HIS A 1 78 ? 3.988 -7.044 -12.762 1.00 93.81 78 HIS A C 1
ATOM 614 O O . HIS A 1 78 ? 4.057 -6.530 -11.651 1.00 93.81 78 HIS A O 1
ATOM 620 N N . ASN A 1 79 ? 4.473 -8.260 -13.032 1.00 94.94 79 ASN A N 1
ATOM 621 C CA . ASN A 1 79 ? 5.132 -9.126 -12.052 1.00 94.94 79 ASN A CA 1
ATOM 622 C C . ASN A 1 79 ? 6.615 -8.779 -11.846 1.00 94.94 79 ASN A C 1
ATOM 624 O O . ASN A 1 79 ? 7.264 -9.309 -10.947 1.00 94.94 79 ASN A O 1
ATOM 628 N N . ILE A 1 80 ? 7.182 -7.901 -12.679 1.00 95.38 80 ILE A N 1
ATOM 629 C CA . ILE A 1 80 ? 8.578 -7.485 -12.552 1.00 95.38 80 ILE A CA 1
ATOM 630 C C . ILE A 1 80 ? 8.694 -6.423 -11.461 1.00 95.38 80 ILE A C 1
ATOM 632 O O . ILE A 1 80 ? 8.144 -5.328 -11.599 1.00 95.38 80 ILE A O 1
ATOM 636 N N . GLN A 1 81 ? 9.469 -6.719 -10.413 1.00 93.81 81 GLN A N 1
ATOM 637 C CA . GLN A 1 81 ? 9.774 -5.754 -9.360 1.00 93.81 81 GLN A CA 1
ATOM 638 C C . GLN A 1 81 ? 10.382 -4.484 -9.964 1.00 93.81 81 GLN A C 1
ATOM 640 O O . GLN A 1 81 ? 11.353 -4.525 -10.725 1.00 93.81 81 GLN A O 1
ATOM 645 N N . THR A 1 82 ? 9.817 -3.336 -9.602 1.00 92.00 82 THR A N 1
ATOM 646 C CA . THR A 1 82 ? 10.328 -2.031 -10.023 1.00 92.00 82 THR A CA 1
ATOM 647 C C . THR A 1 82 ? 10.909 -1.268 -8.840 1.00 92.00 82 THR A C 1
ATOM 649 O O . THR A 1 82 ? 10.659 -1.592 -7.683 1.00 92.00 82 THR A O 1
ATOM 652 N N . HIS A 1 83 ? 11.720 -0.257 -9.139 1.00 91.81 83 HIS A N 1
ATOM 653 C CA . HIS A 1 83 ? 12.305 0.627 -8.140 1.00 91.81 83 HIS A CA 1
ATOM 654 C C . HIS A 1 83 ? 11.996 2.088 -8.483 1.00 91.81 83 HIS A C 1
ATOM 656 O O . HIS A 1 83 ? 12.009 2.476 -9.660 1.00 91.81 83 HIS A O 1
ATOM 662 N N . THR A 1 84 ? 11.752 2.877 -7.440 1.00 91.69 84 THR A N 1
ATO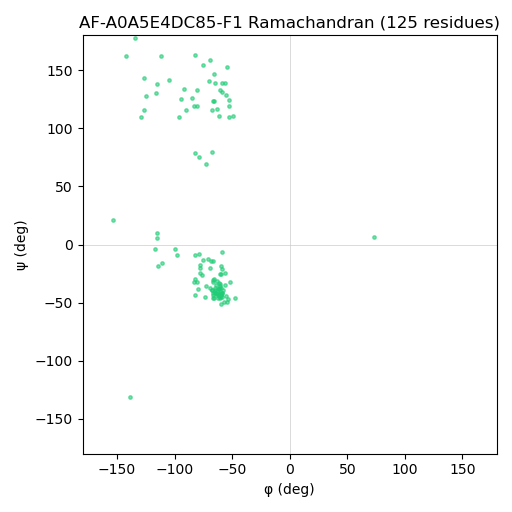M 663 C CA . THR A 1 84 ? 11.755 4.346 -7.418 1.00 91.69 84 THR A CA 1
ATOM 664 C C . THR A 1 84 ? 12.526 4.801 -6.174 1.00 91.69 84 THR A C 1
ATOM 666 O O . THR A 1 84 ? 12.990 3.959 -5.413 1.00 91.69 84 THR A O 1
ATOM 669 N N . ASN A 1 85 ? 12.702 6.104 -5.953 1.00 94.44 85 ASN A N 1
ATOM 670 C CA . ASN A 1 85 ? 13.413 6.615 -4.778 1.00 94.44 85 ASN A CA 1
ATOM 671 C C . ASN A 1 85 ? 12.577 6.466 -3.492 1.00 94.44 85 ASN A C 1
ATOM 673 O O . ASN A 1 85 ? 12.084 7.442 -2.929 1.00 94.44 85 ASN A O 1
ATOM 677 N N . TYR A 1 86 ? 12.392 5.223 -3.050 1.00 95.62 86 TYR A N 1
ATOM 678 C CA . TYR A 1 86 ? 11.542 4.890 -1.917 1.00 95.62 86 TYR A CA 1
ATOM 679 C C . TYR A 1 86 ? 12.069 5.445 -0.592 1.00 95.62 86 TYR A C 1
ATOM 681 O O . TYR A 1 86 ? 11.263 5.769 0.269 1.00 95.62 86 TYR A O 1
ATOM 689 N N . LEU A 1 87 ? 13.388 5.606 -0.435 1.00 96.94 87 LEU A N 1
ATOM 690 C CA . LEU A 1 87 ? 13.967 6.191 0.779 1.00 96.94 87 LEU A CA 1
ATOM 691 C C . LEU A 1 87 ? 13.588 7.669 0.925 1.00 96.94 87 LEU A C 1
ATOM 693 O O . LEU A 1 87 ? 13.096 8.060 1.975 1.00 96.94 87 LEU A O 1
ATOM 697 N N . ALA A 1 88 ? 13.692 8.458 -0.150 1.00 96.06 88 ALA A N 1
ATOM 698 C CA . ALA A 1 88 ? 13.234 9.849 -0.122 1.00 96.06 88 ALA A CA 1
ATOM 699 C C . ALA A 1 88 ? 11.720 9.956 0.132 1.00 96.06 88 ALA A C 1
ATOM 701 O O . ALA A 1 88 ? 11.271 10.828 0.870 1.00 96.06 88 ALA A O 1
ATOM 702 N N . MET A 1 89 ? 10.927 9.044 -0.442 1.00 96.81 89 MET A N 1
ATOM 703 C CA . MET A 1 89 ? 9.492 8.974 -0.150 1.00 96.81 89 MET A CA 1
ATOM 704 C C . MET A 1 89 ? 9.227 8.604 1.316 1.00 96.81 89 MET A C 1
ATOM 706 O O . MET A 1 89 ? 8.292 9.125 1.914 1.00 96.81 89 MET A O 1
ATOM 710 N N . LEU A 1 90 ? 10.027 7.718 1.913 1.00 97.12 90 LEU A N 1
ATOM 711 C CA . LEU A 1 90 ? 9.882 7.330 3.316 1.00 97.12 90 LEU A CA 1
ATOM 712 C C . LEU A 1 90 ? 10.210 8.497 4.258 1.00 97.12 90 LEU A C 1
ATOM 714 O O . LEU A 1 90 ? 9.494 8.702 5.237 1.00 97.12 90 LEU A O 1
ATOM 718 N N . ASP A 1 91 ? 11.224 9.299 3.934 1.00 96.88 91 ASP A N 1
ATOM 719 C CA . ASP A 1 91 ? 11.531 10.535 4.664 1.00 96.88 91 ASP A CA 1
ATOM 720 C C . ASP A 1 91 ? 10.346 11.515 4.627 1.00 96.88 91 ASP A C 1
ATOM 722 O O . ASP A 1 91 ? 9.974 12.088 5.655 1.00 96.88 91 ASP A O 1
ATOM 726 N N . GLU A 1 92 ? 9.684 11.651 3.473 1.00 96.25 92 GLU A N 1
ATOM 727 C CA . GLU A 1 92 ? 8.468 12.461 3.334 1.00 96.25 92 GLU A CA 1
ATOM 728 C C . GLU A 1 92 ? 7.300 11.890 4.155 1.00 96.25 92 GLU A C 1
ATOM 730 O O . GLU A 1 92 ? 6.595 12.640 4.831 1.00 96.25 92 GLU A O 1
ATOM 735 N N . VAL A 1 93 ? 7.117 10.564 4.175 1.00 96.81 93 VAL A N 1
ATOM 736 C CA . VAL A 1 93 ? 6.102 9.909 5.020 1.00 96.81 93 VAL A CA 1
ATOM 737 C C . VAL A 1 93 ? 6.344 10.223 6.495 1.00 96.81 93 VAL A C 1
ATOM 739 O O . VAL A 1 93 ? 5.402 10.568 7.214 1.00 96.81 93 VAL A O 1
ATOM 742 N N . ASN A 1 94 ? 7.597 10.137 6.947 1.00 95.12 94 ASN A N 1
ATOM 743 C CA . ASN A 1 94 ? 7.977 10.455 8.319 1.00 95.12 94 ASN A CA 1
ATOM 744 C C . ASN A 1 94 ? 7.695 11.923 8.648 1.00 95.12 94 ASN A C 1
ATOM 746 O O . ASN A 1 94 ? 7.113 12.212 9.695 1.00 95.12 94 ASN A O 1
ATOM 750 N N . TYR A 1 95 ? 8.010 12.838 7.727 1.00 93.81 95 TYR A N 1
ATOM 751 C CA . TYR A 1 95 ? 7.675 14.253 7.854 1.00 93.81 95 TYR A CA 1
ATOM 752 C C . TYR A 1 95 ? 6.159 14.478 7.973 1.00 93.81 95 TYR A C 1
ATOM 754 O O . TYR A 1 95 ? 5.716 15.095 8.941 1.00 93.81 95 TYR A O 1
ATOM 762 N N . VAL A 1 96 ? 5.341 13.913 7.076 1.00 92.12 96 VAL A N 1
ATOM 763 C CA . VAL A 1 96 ? 3.865 14.006 7.123 1.00 92.12 96 VAL A CA 1
ATOM 764 C C . VAL A 1 96 ? 3.311 13.449 8.439 1.00 92.12 96 VAL A C 1
ATOM 766 O O . VAL A 1 96 ? 2.395 14.023 9.038 1.00 92.12 96 VAL A O 1
ATOM 769 N N . ASN A 1 97 ? 3.893 12.358 8.936 1.00 90.62 97 ASN A N 1
ATOM 770 C CA . ASN A 1 97 ? 3.509 11.766 10.211 1.00 90.62 97 ASN A CA 1
ATOM 771 C C . ASN A 1 97 ? 3.757 12.682 11.411 1.0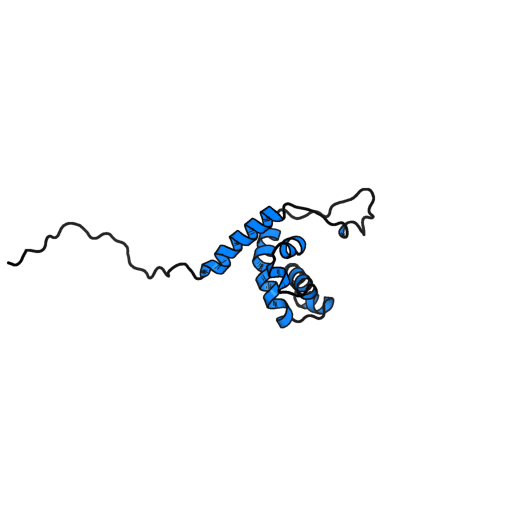0 90.62 97 ASN A C 1
ATOM 773 O O . ASN A 1 97 ? 2.967 12.635 12.358 1.00 90.62 97 ASN A O 1
ATOM 777 N N . THR A 1 98 ? 4.783 13.540 11.380 1.00 88.75 98 THR A N 1
ATOM 778 C CA . THR A 1 98 ? 5.005 14.512 12.464 1.00 88.75 98 THR A CA 1
ATOM 779 C C . THR A 1 98 ? 3.829 15.473 12.632 1.0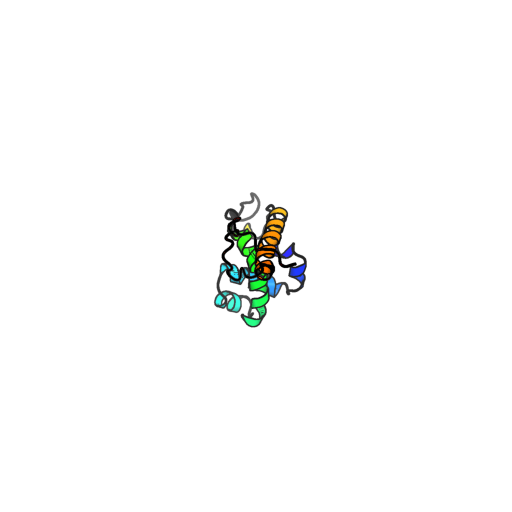0 88.75 98 THR A C 1
ATOM 781 O O . THR A 1 98 ? 3.485 15.794 13.762 1.00 88.75 98 THR A O 1
ATOM 784 N N . PHE A 1 99 ? 3.133 15.856 11.555 1.00 82.94 99 PHE A N 1
ATOM 785 C CA . PHE A 1 99 ? 1.949 16.722 11.631 1.00 82.94 99 PHE A CA 1
ATOM 786 C C . PHE A 1 99 ? 0.692 15.959 12.047 1.00 82.94 99 PHE A C 1
ATOM 788 O O . PHE A 1 99 ? -0.094 16.471 12.842 1.00 82.94 99 PHE A O 1
ATOM 795 N N . ARG A 1 100 ? 0.517 14.713 11.575 1.00 78.75 100 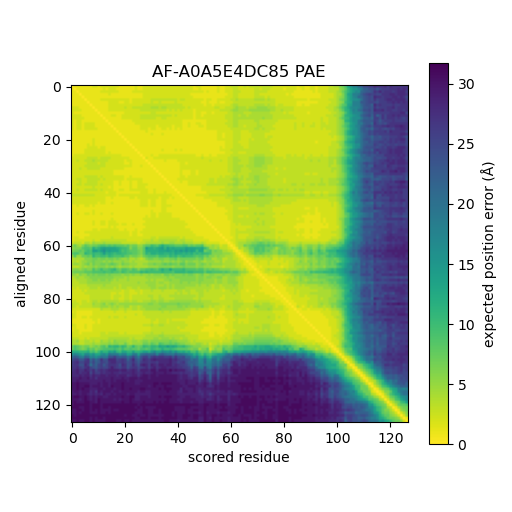ARG A N 1
ATOM 796 C CA . ARG A 1 100 ? -0.597 13.850 12.020 1.00 78.75 100 ARG A CA 1
ATOM 797 C C . ARG A 1 100 ? -0.528 13.553 13.516 1.00 78.75 100 ARG A C 1
ATOM 799 O O . ARG A 1 100 ? -1.555 13.594 14.181 1.00 78.75 100 ARG A O 1
ATOM 806 N N . LYS A 1 101 ? 0.668 13.282 14.048 1.00 70.62 101 LYS A N 1
ATOM 807 C CA . LYS A 1 101 ? 0.886 13.061 15.488 1.00 70.62 101 LYS A CA 1
ATOM 808 C C . LYS A 1 101 ? 0.980 14.385 16.269 1.00 70.62 101 LYS A C 1
ATOM 810 O O . LYS A 1 101 ? 0.538 14.464 17.409 1.00 70.62 101 LYS A O 1
ATOM 815 N N . GLY A 1 102 ? 1.510 15.440 15.646 1.00 57.50 102 GLY A N 1
ATOM 816 C CA . GLY A 1 102 ? 1.740 16.768 16.229 1.00 57.50 102 GLY A CA 1
ATOM 817 C C . GLY A 1 102 ? 0.510 17.675 16.324 1.00 57.50 102 GLY A C 1
ATOM 818 O O . GLY A 1 102 ? 0.571 18.698 17.005 1.00 57.50 102 GLY A O 1
ATOM 819 N N . GLY A 1 103 ? -0.630 17.282 15.742 1.00 53.19 103 GLY A N 1
ATOM 820 C CA . GLY A 1 103 ? -1.930 17.933 15.958 1.00 53.19 103 GLY A CA 1
ATOM 821 C C . GLY A 1 103 ? -2.401 17.959 17.423 1.00 53.19 103 GLY A C 1
ATOM 822 O O . GLY A 1 103 ? -3.388 18.620 17.726 1.00 53.19 103 GLY A O 1
ATOM 823 N N . GLN A 1 104 ? -1.690 17.290 18.339 1.00 53.47 104 GLN A N 1
ATOM 824 C CA . GLN A 1 104 ? -1.906 17.365 19.789 1.00 53.47 104 GLN A CA 1
ATOM 825 C C . GLN A 1 104 ? -0.950 18.300 20.555 1.00 53.47 104 GLN A C 1
ATOM 827 O O . GLN A 1 104 ? -1.128 18.465 21.758 1.00 53.47 104 GLN A O 1
ATOM 832 N N . LEU A 1 105 ? 0.053 18.917 19.917 1.00 52.72 105 LEU A N 1
ATOM 833 C CA . LEU A 1 105 ? 1.120 19.640 20.639 1.00 52.72 105 LEU A CA 1
ATOM 834 C C . LEU A 1 105 ? 1.165 21.154 20.396 1.00 52.72 105 LEU A C 1
ATOM 836 O O . LEU A 1 105 ? 2.061 21.827 20.902 1.00 52.72 105 LEU A O 1
ATOM 840 N N . SER A 1 106 ? 0.199 21.720 19.674 1.00 54.59 106 SER A N 1
ATOM 841 C CA . SER A 1 106 ? 0.048 23.180 19.630 1.00 54.59 106 SER A CA 1
ATOM 842 C C . SER A 1 106 ? -0.750 23.622 20.861 1.00 54.59 106 SER A C 1
ATOM 844 O O . SER A 1 106 ? -1.891 23.174 21.002 1.00 54.59 106 SER A O 1
ATOM 846 N N . PRO A 1 107 ? -0.219 24.467 21.767 1.00 56.12 107 PRO A N 1
ATOM 847 C CA . PRO A 1 107 ? -1.051 25.034 22.817 1.00 56.12 107 PRO A CA 1
ATOM 848 C C . PRO A 1 107 ? -2.190 25.805 22.148 1.00 56.12 107 PRO A C 1
ATOM 850 O O . PRO A 1 107 ? -1.961 26.585 21.222 1.00 56.12 107 PRO A O 1
ATOM 853 N N . VAL A 1 108 ? -3.423 25.558 22.592 1.00 53.28 108 VAL A N 1
ATOM 854 C CA . VAL A 1 108 ? -4.585 26.346 22.179 1.00 53.28 108 VAL A CA 1
ATOM 855 C C . VAL A 1 108 ? -4.244 27.813 22.427 1.00 53.28 108 VAL A C 1
ATOM 857 O O . VAL A 1 108 ? -3.982 28.208 23.564 1.00 53.28 108 VAL A O 1
ATOM 860 N N . CYS A 1 109 ? -4.232 28.624 21.370 1.00 53.53 109 CYS A N 1
ATOM 861 C CA . CYS A 1 109 ? -4.184 30.072 21.494 1.00 53.53 109 CYS A CA 1
ATOM 862 C C . CYS A 1 109 ? -5.516 30.524 22.108 1.00 53.53 109 CYS A C 1
ATOM 864 O O . CYS A 1 109 ? -6.430 30.933 21.395 1.00 53.53 109 CYS A O 1
ATOM 866 N N . ASN A 1 110 ? -5.662 30.403 23.429 1.00 50.47 110 ASN A N 1
ATOM 867 C CA . ASN A 1 110 ? -6.752 31.047 24.145 1.00 50.47 110 ASN A CA 1
ATOM 868 C C . ASN A 1 110 ? -6.570 32.551 23.939 1.00 50.47 110 ASN A C 1
ATOM 870 O O . ASN A 1 110 ? -5.589 33.135 24.397 1.00 50.47 110 ASN A O 1
ATOM 874 N N . GLY A 1 111 ? -7.481 33.135 23.162 1.00 56.91 111 GLY A N 1
ATOM 875 C CA . GLY A 1 111 ? -7.439 34.521 22.726 1.00 56.91 111 GLY A CA 1
ATOM 876 C C . GLY A 1 111 ? -7.190 35.486 23.880 1.00 56.91 111 GLY A C 1
ATOM 877 O O . GLY A 1 111 ? -8.062 35.724 24.709 1.00 56.91 111 GLY A O 1
ATOM 878 N N . GLY A 1 112 ? -6.004 36.080 23.881 1.00 54.03 112 GLY A N 1
ATOM 879 C 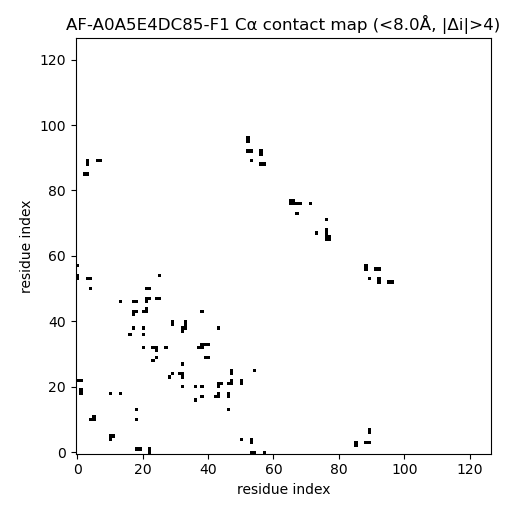CA . GLY A 1 112 ? -5.696 37.305 24.596 1.00 54.03 112 GLY A CA 1
ATOM 880 C C . GLY A 1 112 ? -5.107 38.273 23.586 1.00 54.03 112 GLY A C 1
ATOM 881 O O . GLY A 1 112 ? -4.061 37.996 23.004 1.00 54.03 112 GLY A O 1
ATOM 882 N N . ILE A 1 113 ? -5.803 39.381 23.333 1.00 59.00 113 ILE A N 1
ATOM 883 C CA . ILE A 1 113 ? -5.317 40.486 22.504 1.00 59.00 113 ILE A CA 1
ATOM 884 C C . ILE A 1 113 ? -3.937 40.913 23.028 1.00 59.00 113 ILE A C 1
ATOM 886 O O . ILE A 1 113 ? -3.819 41.486 24.109 1.00 59.00 113 ILE A O 1
ATOM 890 N N . MET A 1 114 ? -2.884 40.626 22.260 1.00 61.22 114 MET A N 1
ATOM 891 C CA . MET A 1 114 ? -1.546 41.167 22.489 1.00 61.22 114 MET A CA 1
ATOM 892 C C . MET A 1 114 ? -1.494 42.598 21.955 1.00 61.22 114 MET A C 1
ATOM 894 O O . MET A 1 114 ? -0.927 42.868 20.900 1.00 61.22 114 MET A O 1
ATOM 898 N N . THR A 1 115 ? -2.092 43.535 22.681 1.00 63.16 115 THR A N 1
ATOM 899 C CA . THR A 1 115 ? -1.691 44.939 22.560 1.00 63.16 115 THR A CA 1
ATOM 900 C C . THR A 1 115 ? -0.655 45.239 23.638 1.00 63.16 115 THR A C 1
ATOM 902 O O . THR A 1 115 ? -0.943 45.010 24.815 1.00 63.16 115 THR A O 1
ATOM 905 N N . PRO A 1 116 ? 0.536 45.756 23.283 1.00 59.25 116 PRO A N 1
ATOM 906 C CA . PRO A 1 116 ? 1.483 46.257 24.270 1.00 59.25 116 PRO A CA 1
ATOM 907 C C . PRO A 1 116 ? 0.830 47.384 25.090 1.00 59.25 116 PRO A C 1
ATOM 909 O O . PRO A 1 116 ? 0.127 48.218 24.508 1.00 59.25 116 PRO A O 1
ATOM 912 N N . PRO A 1 117 ? 1.038 47.455 26.416 1.00 54.50 117 PRO A N 1
ATOM 913 C CA . PRO A 1 117 ? 0.509 48.557 27.209 1.00 54.50 117 PRO A CA 1
ATOM 914 C C . PRO A 1 117 ? 1.154 49.890 26.794 1.00 54.50 117 PRO A C 1
ATOM 916 O O . PRO A 1 117 ? 2.358 49.972 26.543 1.00 54.50 117 PRO A O 1
ATOM 919 N N . LYS A 1 118 ? 0.341 50.954 26.726 1.00 52.22 118 LYS A N 1
ATOM 920 C CA . LYS A 1 118 ? 0.809 52.327 26.486 1.00 52.22 118 LYS A CA 1
ATOM 921 C C . LYS A 1 118 ? 1.654 52.805 27.672 1.00 52.22 118 LYS A C 1
ATOM 923 O O . LYS A 1 118 ? 1.192 52.844 28.808 1.00 52.22 118 LYS A O 1
ATOM 928 N N . SER A 1 119 ? 2.885 53.206 27.383 1.00 61.06 119 SER A N 1
ATOM 929 C CA . SER A 1 119 ? 3.863 53.718 28.344 1.00 61.06 119 SER A CA 1
ATOM 930 C C . SER A 1 119 ? 3.642 55.209 28.643 1.00 61.06 119 SER A C 1
ATOM 932 O O . SER A 1 119 ? 4.378 56.019 28.094 1.00 61.06 119 SER A O 1
ATOM 934 N N . THR A 1 120 ? 2.678 55.599 29.491 1.00 57.81 120 THR A N 1
ATOM 935 C CA . THR A 1 120 ? 2.596 56.998 29.998 1.00 57.81 120 THR A CA 1
ATOM 936 C C . THR A 1 120 ? 1.919 57.214 31.365 1.00 57.81 120 THR A C 1
ATOM 938 O O . THR A 1 120 ? 1.546 58.345 31.649 1.00 57.81 120 THR A O 1
ATOM 941 N N . GLU A 1 121 ? 1.790 56.236 32.268 1.00 51.09 121 GLU A N 1
ATOM 942 C CA . GLU A 1 121 ? 1.291 56.541 33.629 1.00 51.09 121 GLU A CA 1
ATOM 943 C C . GLU A 1 121 ? 2.201 55.975 34.723 1.00 51.09 121 GLU A C 1
ATOM 945 O O . GLU A 1 121 ? 2.324 54.770 34.923 1.00 51.09 121 GLU A O 1
ATOM 950 N N . LYS A 1 122 ? 2.886 56.890 35.418 1.00 51.16 122 LYS A N 1
ATOM 951 C CA . LYS A 1 122 ? 3.728 56.633 36.590 1.00 51.16 122 LYS A CA 1
ATOM 952 C C . LYS A 1 122 ? 2.826 56.761 37.829 1.00 51.16 122 LYS A C 1
ATOM 954 O O . LYS A 1 122 ? 2.320 57.861 38.054 1.00 51.16 122 LYS A O 1
ATOM 959 N N . PRO A 1 123 ? 2.584 55.707 38.629 1.00 57.41 123 PRO A N 1
ATOM 960 C CA . PRO A 1 123 ? 1.776 55.851 39.836 1.00 57.41 123 PRO A CA 1
ATOM 961 C C . PRO A 1 123 ? 2.536 56.673 40.897 1.00 57.41 123 PRO A C 1
ATOM 963 O O . PRO A 1 123 ? 3.754 56.514 41.031 1.00 57.41 123 PRO A O 1
ATOM 966 N N . PRO A 1 124 ? 1.856 57.560 41.650 1.00 50.38 124 PRO A N 1
ATOM 967 C CA . PRO A 1 124 ? 2.488 58.335 42.710 1.00 50.38 124 PRO A CA 1
ATOM 968 C C . PRO A 1 124 ? 2.932 57.401 43.840 1.00 50.38 124 PRO A C 1
ATOM 970 O O . PRO A 1 124 ? 2.137 56.636 44.390 1.00 50.38 124 PRO A O 1
ATOM 973 N N . GLY A 1 125 ? 4.226 57.455 44.158 1.00 47.84 125 GLY A N 1
ATOM 974 C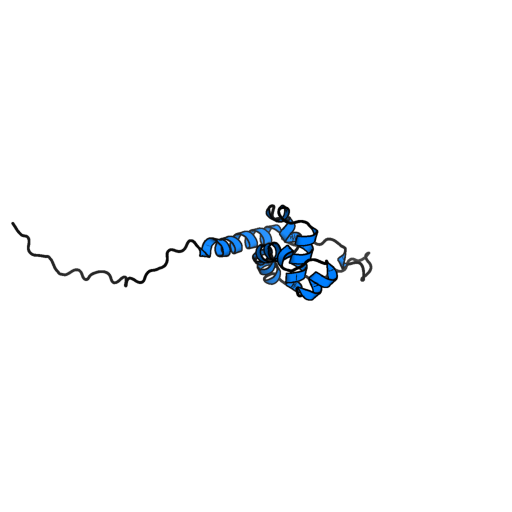 CA . GLY A 1 125 ? 4.824 56.696 45.248 1.00 47.84 125 GLY A CA 1
ATOM 975 C C . GLY A 1 125 ? 4.199 57.076 46.588 1.00 47.84 125 GLY A C 1
ATOM 976 O O . GLY A 1 125 ? 4.050 58.255 46.901 1.00 47.84 125 GLY A O 1
ATOM 977 N N . LYS A 1 126 ? 3.837 56.064 47.375 1.00 44.41 126 LYS A N 1
ATOM 978 C CA . LYS A 1 126 ? 3.589 56.210 48.807 1.00 44.41 126 LYS A CA 1
ATOM 979 C C . LYS A 1 126 ? 4.869 55.817 49.534 1.00 44.41 126 LYS A C 1
ATOM 981 O O . LYS A 1 126 ? 5.230 54.645 49.481 1.00 44.41 126 LYS A O 1
ATOM 986 N N . HIS A 1 127 ? 5.544 56.797 50.128 1.00 41.59 127 HIS A N 1
ATOM 987 C CA . HIS A 1 127 ? 5.999 56.834 51.523 1.00 41.59 127 HIS A CA 1
ATOM 988 C C . HIS A 1 127 ? 6.782 58.121 51.773 1.00 41.59 127 HIS A C 1
ATOM 990 O O . HIS A 1 127 ? 7.678 58.431 50.959 1.00 41.59 127 HIS A O 1
#

Secondary structure (DSSP, 8-state):
-HHHHTTSGGGGGS-HHHHHHHHHHTTS-HHHHHHHH---HHHHHHHHHHHHHHHHHHHHSPPPPPP--TTS-TTTGGGS-----HHHHHHHHHHHHHHHHHTT-SPP------PPPPS---PPP--

Foldseek 3Di:
DLVLLVVDPCSVVDDPLLLVLLVVCLVPNQVVSCVVRVDHCVNNVVVVVVCVLVSVLCVVDDDDDQDDDPPDDPVCSVVDDDDDPSVVSNVSSVVSVCCVVCVPPDPPPPDDPPDDDDPDDDDDDDD

Solvent-accessible surface area (backbone atoms only — not comparable to full-atom values): 8274 Å² total; per-residue (Å²): 104,67,82,54,47,70,73,41,73,74,48,72,80,46,55,71,71,42,51,54,43,22,56,48,34,80,78,62,39,66,69,56,33,27,72,76,70,73,52,56,64,90,78,25,47,68,54,37,63,67,41,48,44,52,50,53,49,59,68,72,45,80,83,85,72,87,67,85,52,101,91,49,58,84,86,53,37,80,76,56,90,80,86,73,73,48,66,64,49,48,53,49,26,53,55,52,42,50,54,73,66,41,76,77,70,68,77,80,81,74,87,66,87,87,67,81,81,82,91,82,82,83,80,84,83,87,129

Organism: Marmota monax (NCBI:txid9995)

Sequence (127 aa):
LLDLCILAIDSLEFQYRILAAAALCHFTSIEVVKKASGLEWDIISECVDWMVPFVSVVKSTSPVKLKTFKKIPMEDRHNIQTHTNYLAMLDEVNYVNTFRKGGQLSPVCNGGIMTPPKSTEKPPGKH